Protein AF-A0AAT9V0Z0-F1 (afdb_monomer_lite)

Structure (mmCIF, N/CA/C/O backbone):
data_AF-A0AAT9V0Z0-F1
#
_entry.id   AF-A0AAT9V0Z0-F1
#
loop_
_atom_site.group_PDB
_atom_site.id
_atom_site.type_symbol
_atom_site.label_atom_id
_atom_site.label_alt_id
_atom_site.label_comp_id
_atom_site.label_asym_id
_atom_site.label_entity_id
_atom_site.label_seq_id
_atom_site.pdbx_PDB_ins_code
_atom_site.Cartn_x
_atom_site.Cartn_y
_atom_site.Cartn_z
_atom_site.occupancy
_atom_site.B_iso_or_equiv
_atom_site.auth_seq_id
_atom_site.auth_comp_id
_atom_site.auth_asym_id
_atom_site.auth_atom_id
_atom_site.pdbx_PDB_model_num
ATOM 1 N N . MET A 1 1 ? -5.059 -1.533 18.573 1.00 83.94 1 MET A N 1
ATOM 2 C CA . MET A 1 1 ? -6.301 -1.449 17.760 1.00 83.94 1 MET A CA 1
ATOM 3 C C . MET A 1 1 ? -6.109 -2.270 16.492 1.00 83.94 1 MET A C 1
ATOM 5 O O . MET A 1 1 ? -5.025 -2.190 15.924 1.00 83.94 1 MET A O 1
ATOM 9 N N . THR A 1 2 ? -7.104 -3.059 16.074 1.00 91.00 2 THR A N 1
ATOM 10 C CA . THR A 1 2 ? -7.013 -3.912 14.871 1.00 91.00 2 THR A CA 1
ATOM 11 C C . THR A 1 2 ? -7.540 -3.196 13.638 1.00 91.00 2 THR A C 1
ATOM 13 O O . THR A 1 2 ? -8.637 -2.63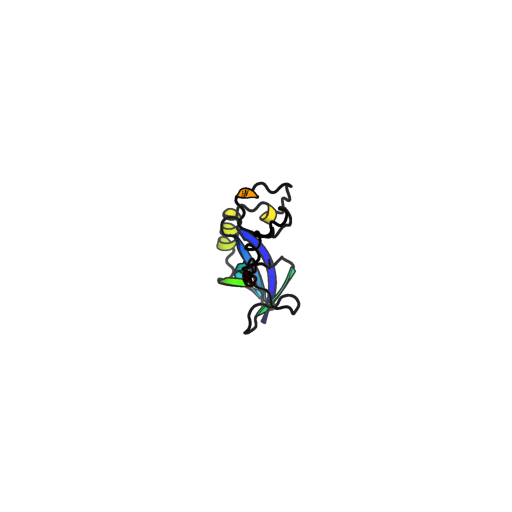1 13.662 1.00 91.00 2 THR A O 1
ATOM 16 N N . TRP A 1 3 ? -6.774 -3.274 12.556 1.00 94.75 3 TRP A N 1
ATOM 17 C CA . TRP A 1 3 ? -7.080 -2.673 11.267 1.00 94.75 3 TRP A CA 1
ATOM 18 C C . TRP A 1 3 ? -7.019 -3.729 10.172 1.00 94.75 3 TRP A C 1
ATOM 20 O O . TRP A 1 3 ? -6.088 -4.527 10.130 1.00 94.75 3 TRP A O 1
ATOM 30 N N . LYS A 1 4 ? -7.993 -3.718 9.267 1.00 95.94 4 LYS A N 1
ATOM 31 C CA . LYS A 1 4 ? -8.046 -4.570 8.082 1.00 95.94 4 LYS A CA 1
ATOM 32 C C . LYS A 1 4 ? -7.756 -3.738 6.840 1.00 95.94 4 LYS A C 1
ATOM 34 O O . LYS A 1 4 ? -8.322 -2.658 6.676 1.00 95.94 4 LYS A O 1
ATOM 39 N N . ILE A 1 5 ? -6.898 -4.240 5.965 1.00 96.06 5 ILE A N 1
ATOM 40 C CA . ILE A 1 5 ? -6.583 -3.593 4.695 1.00 96.06 5 ILE A CA 1
ATOM 41 C C . ILE A 1 5 ? -7.676 -3.912 3.685 1.00 96.06 5 ILE A C 1
ATOM 43 O O . ILE A 1 5 ? -7.931 -5.076 3.359 1.00 96.06 5 ILE A O 1
ATOM 47 N N . ILE A 1 6 ? -8.315 -2.858 3.193 1.00 95.62 6 ILE A N 1
ATOM 48 C CA . ILE A 1 6 ? -9.394 -2.933 2.212 1.00 95.62 6 ILE A CA 1
ATOM 49 C C . ILE A 1 6 ? -8.845 -2.842 0.798 1.00 95.62 6 ILE A C 1
ATOM 51 O O . ILE A 1 6 ? -9.325 -3.555 -0.072 1.00 95.62 6 ILE A O 1
ATOM 55 N N . ASP A 1 7 ? -7.846 -1.996 0.569 1.00 94.69 7 ASP A N 1
ATOM 56 C CA . ASP A 1 7 ? -7.238 -1.812 -0.745 1.00 94.69 7 ASP A CA 1
ATOM 57 C C . ASP A 1 7 ? -5.841 -1.202 -0.609 1.00 94.69 7 ASP A C 1
ATOM 59 O O . ASP A 1 7 ? -5.548 -0.580 0.418 1.00 94.69 7 ASP A O 1
ATOM 63 N N . SER A 1 8 ? -4.999 -1.363 -1.631 1.00 94.81 8 SER A N 1
ATOM 64 C CA . SER A 1 8 ? -3.630 -0.842 -1.635 1.00 94.81 8 SER A CA 1
ATOM 65 C C . SER A 1 8 ? -3.136 -0.462 -3.026 1.00 94.81 8 SER A C 1
ATOM 67 O O . SER A 1 8 ? -3.384 -1.169 -3.997 1.00 94.81 8 SER A O 1
ATOM 69 N N . LEU A 1 9 ? -2.355 0.616 -3.091 1.00 95.00 9 LEU A N 1
ATOM 70 C CA . LEU A 1 9 ? -1.769 1.173 -4.309 1.00 95.00 9 LEU A CA 1
ATOM 71 C C . LEU A 1 9 ? -0.267 1.357 -4.134 1.00 95.00 9 LEU A C 1
ATOM 73 O O . LEU A 1 9 ? 0.182 1.969 -3.167 1.00 95.00 9 LEU A O 1
ATOM 77 N N . ALA A 1 10 ? 0.528 0.885 -5.084 1.00 94.19 10 ALA A N 1
ATOM 78 C CA . ALA A 1 10 ? 1.953 1.173 -5.140 1.00 94.19 10 ALA A CA 1
ATOM 79 C C . ALA A 1 10 ? 2.218 2.444 -5.961 1.00 94.19 10 ALA A C 1
ATOM 81 O O . ALA A 1 10 ? 1.637 2.638 -7.028 1.00 94.19 10 ALA A O 1
ATOM 82 N N . SER A 1 11 ? 3.138 3.285 -5.490 1.00 93.88 11 SER A N 1
ATOM 83 C CA . SER A 1 11 ? 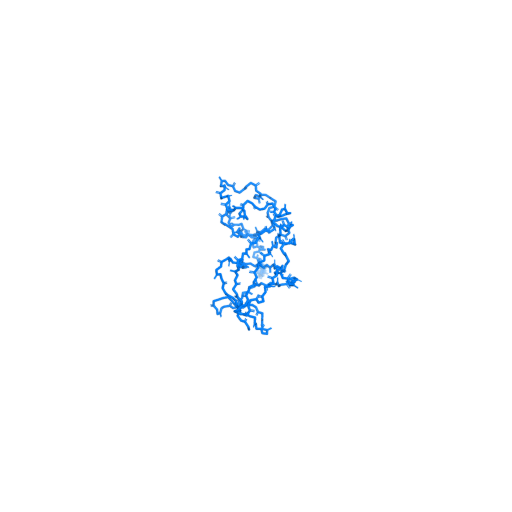3.647 4.457 -6.206 1.00 93.88 11 SER A CA 1
ATOM 84 C C . SER A 1 11 ? 5.110 4.214 -6.606 1.00 93.88 11 SER A C 1
ATOM 86 O O . SER A 1 11 ? 6.013 4.368 -5.773 1.00 93.88 11 SER A O 1
ATOM 88 N N . PRO A 1 12 ? 5.378 3.778 -7.851 1.00 91.00 12 PRO A N 1
ATOM 89 C CA . PRO A 1 12 ? 6.709 3.343 -8.272 1.00 91.00 12 PRO A CA 1
ATOM 90 C C . PRO A 1 12 ? 7.728 4.489 -8.279 1.00 91.00 12 PRO A C 1
ATOM 92 O O . PRO A 1 12 ? 8.891 4.253 -7.953 1.00 91.00 12 PRO A O 1
ATOM 95 N N . ASP A 1 13 ? 7.291 5.718 -8.568 1.00 90.19 13 ASP A N 1
ATOM 96 C CA . ASP A 1 13 ? 8.156 6.902 -8.698 1.00 90.19 13 ASP A CA 1
ATOM 97 C C . ASP A 1 13 ? 8.680 7.424 -7.352 1.00 90.19 13 ASP A C 1
ATOM 99 O O . ASP A 1 13 ? 9.730 8.067 -7.267 1.00 90.19 13 ASP A O 1
ATOM 103 N N . THR A 1 14 ? 7.969 7.132 -6.264 1.00 90.94 14 THR A N 1
ATOM 104 C CA . THR A 1 14 ? 8.360 7.522 -4.901 1.00 90.94 14 THR A CA 1
ATOM 105 C C . THR A 1 14 ? 8.897 6.345 -4.089 1.00 90.94 14 THR A C 1
ATOM 107 O O . THR A 1 14 ? 9.571 6.561 -3.081 1.00 90.94 14 THR A O 1
ATOM 110 N N . GLY A 1 15 ? 8.631 5.105 -4.518 1.00 91.50 15 GLY A N 1
ATOM 111 C CA . GLY A 1 15 ? 8.937 3.902 -3.738 1.00 91.50 15 GLY A CA 1
ATOM 112 C C . GLY A 1 15 ? 8.116 3.828 -2.449 1.00 91.50 15 GLY A C 1
ATOM 113 O O . GLY A 1 15 ? 8.585 3.316 -1.435 1.00 91.50 15 GLY A O 1
ATOM 114 N N . THR A 1 16 ? 6.917 4.411 -2.466 1.00 95.00 16 THR A N 1
ATOM 115 C CA . THR A 1 16 ? 5.963 4.401 -1.352 1.00 95.00 16 THR A CA 1
ATOM 116 C C . THR A 1 16 ? 4.681 3.723 -1.793 1.00 95.00 16 THR A C 1
ATOM 118 O O . THR A 1 16 ? 4.417 3.590 -2.987 1.00 95.00 16 THR A O 1
ATOM 121 N N . TYR A 1 17 ? 3.841 3.344 -0.847 1.00 95.75 17 TYR A N 1
ATOM 122 C CA . TYR A 1 17 ? 2.529 2.797 -1.148 1.00 95.75 17 TYR A CA 1
ATOM 123 C C . TYR A 1 17 ? 1.456 3.444 -0.288 1.00 95.75 17 TYR A C 1
ATOM 125 O O . TYR A 1 17 ? 1.737 4.027 0.760 1.00 95.75 17 TYR A O 1
ATOM 133 N N . PHE A 1 18 ? 0.225 3.348 -0.763 1.00 96.38 18 PHE A N 1
ATOM 134 C CA . PHE A 1 18 ? -0.956 3.787 -0.057 1.00 96.38 18 PHE A CA 1
ATOM 135 C C . PHE A 1 18 ? -1.819 2.583 0.280 1.00 96.38 18 PHE A C 1
ATOM 137 O O . PHE A 1 18 ? -1.928 1.664 -0.528 1.00 96.38 18 PHE A O 1
ATOM 144 N N . SER A 1 19 ? -2.455 2.596 1.445 1.00 96.38 19 SER A N 1
ATOM 145 C CA . SER A 1 19 ? -3.373 1.535 1.852 1.00 96.38 19 SER A CA 1
ATOM 146 C C . SER A 1 19 ? -4.606 2.115 2.521 1.00 96.38 19 SER A C 1
ATOM 148 O O . SER A 1 19 ? -4.501 3.009 3.359 1.00 96.38 19 SER A O 1
ATOM 150 N N . ILE A 1 20 ? -5.775 1.579 2.185 1.00 96.94 20 ILE A N 1
ATOM 151 C CA . ILE A 1 20 ? -7.004 1.835 2.927 1.00 96.94 20 ILE A CA 1
ATOM 152 C C . ILE A 1 20 ? -7.061 0.848 4.086 1.00 96.94 20 ILE A C 1
ATOM 154 O O . ILE A 1 20 ? -7.185 -0.358 3.874 1.00 96.94 20 ILE A O 1
ATOM 158 N N . ALA A 1 21 ? -7.018 1.363 5.308 1.00 96.38 21 ALA A N 1
ATOM 159 C CA . ALA A 1 21 ? -7.188 0.584 6.524 1.00 96.38 21 ALA A CA 1
ATOM 160 C C . ALA A 1 21 ? -8.565 0.860 7.135 1.00 96.38 21 ALA A C 1
ATOM 162 O O . ALA A 1 21 ? -8.988 2.013 7.223 1.00 96.38 21 ALA A O 1
ATOM 163 N N . GLN A 1 22 ? -9.263 -0.183 7.575 1.00 96.31 22 GLN A N 1
ATOM 164 C CA . GLN A 1 22 ? -10.576 -0.088 8.204 1.00 96.31 22 GLN A CA 1
ATOM 165 C C . GLN A 1 22 ? -10.607 -0.834 9.538 1.00 96.31 22 GLN A C 1
ATOM 167 O O . GLN A 1 22 ? -10.094 -1.943 9.659 1.00 96.31 22 GLN A O 1
ATOM 172 N N . THR A 1 23 ? -11.250 -0.244 10.538 1.00 94.19 23 THR A N 1
ATOM 173 C CA . THR A 1 23 ? -11.512 -0.895 11.833 1.00 94.19 23 THR A CA 1
ATOM 174 C C . THR A 1 23 ? -12.864 -1.606 11.834 1.00 94.19 23 THR A C 1
ATOM 176 O O . THR A 1 23 ? -13.738 -1.301 11.023 1.00 94.19 23 THR A O 1
ATOM 179 N N . SER A 1 24 ? -13.098 -2.485 12.810 1.00 88.31 24 SER A N 1
ATOM 180 C CA . SER A 1 24 ? -14.416 -3.108 13.022 1.00 88.31 24 SER A CA 1
ATOM 181 C C . SER A 1 24 ? -15.544 -2.096 13.273 1.00 88.31 24 SER A C 1
ATOM 183 O O . SER A 1 24 ? -16.701 -2.394 13.004 1.00 88.31 24 SER A O 1
ATOM 185 N N . LYS A 1 25 ? -15.216 -0.879 13.727 1.00 90.94 25 LYS A N 1
ATOM 186 C CA . LYS A 1 25 ? -16.165 0.225 13.954 1.00 90.94 25 LYS A CA 1
ATOM 187 C C . LYS A 1 25 ? -16.376 1.110 12.717 1.00 90.94 25 LYS A C 1
ATOM 189 O O . LYS A 1 25 ? -16.798 2.252 12.847 1.00 90.94 25 LYS A O 1
ATOM 194 N N . ASN A 1 26 ? -16.033 0.628 11.522 1.00 88.62 26 ASN A N 1
ATOM 195 C CA . ASN A 1 26 ? -16.151 1.348 10.248 1.00 88.62 26 ASN A CA 1
ATOM 196 C C . ASN A 1 26 ? -15.315 2.633 10.095 1.00 88.62 26 ASN A C 1
ATOM 198 O O . ASN A 1 26 ? -15.420 3.290 9.060 1.00 88.62 26 ASN A O 1
ATOM 202 N N . LEU A 1 27 ? -14.419 2.959 11.032 1.00 93.88 27 LEU A N 1
ATOM 203 C CA . LEU A 1 27 ? -13.420 4.009 10.815 1.00 93.88 27 LEU A CA 1
ATOM 204 C C . LEU A 1 27 ? -12.473 3.585 9.685 1.00 93.88 27 LEU A C 1
ATOM 206 O O . LEU A 1 27 ? -11.874 2.511 9.776 1.00 93.88 27 LEU A O 1
ATOM 210 N N . LYS A 1 28 ? -12.344 4.422 8.650 1.00 96.19 28 LYS A N 1
ATOM 211 C CA . LYS A 1 28 ? -11.476 4.196 7.488 1.00 96.19 28 LYS A CA 1
ATOM 212 C C . LYS A 1 28 ? -10.400 5.274 7.403 1.00 96.19 28 LYS A C 1
ATOM 214 O O . LYS A 1 28 ? -10.711 6.462 7.490 1.00 96.19 28 LYS A O 1
ATOM 219 N N . LEU A 1 29 ? -9.164 4.857 7.164 1.00 96.31 29 LEU A N 1
ATOM 220 C CA . LEU A 1 29 ? -8.015 5.732 6.953 1.00 96.31 29 LEU A CA 1
ATOM 221 C C . LEU A 1 29 ? -7.334 5.409 5.625 1.00 96.31 29 LEU A C 1
ATOM 223 O O . LEU A 1 29 ? -7.303 4.253 5.205 1.00 96.31 29 LEU A O 1
ATOM 227 N N . ILE A 1 30 ? -6.751 6.427 5.000 1.00 97.31 30 ILE A N 1
ATOM 228 C CA . ILE A 1 30 ? -5.761 6.280 3.933 1.00 97.31 30 ILE A CA 1
ATOM 229 C C . ILE A 1 30 ? -4.388 6.467 4.574 1.00 97.31 30 ILE A C 1
ATOM 231 O O . ILE A 1 30 ? -4.076 7.538 5.101 1.00 97.31 30 ILE A O 1
ATOM 235 N N . LEU A 1 31 ? -3.583 5.412 4.531 1.00 96.12 31 LEU A N 1
ATOM 236 C CA . LEU A 1 31 ? -2.211 5.394 5.018 1.00 96.12 31 LEU A CA 1
ATOM 237 C C . LEU A 1 31 ? -1.261 5.626 3.852 1.00 96.12 31 LEU A C 1
ATOM 239 O O . LEU A 1 31 ? -1.410 4.984 2.816 1.00 96.12 31 LEU A O 1
ATOM 243 N N . TRP A 1 32 ? -0.279 6.501 4.033 1.00 96.62 32 TRP A N 1
ATOM 244 C CA . TRP A 1 32 ? 0.868 6.646 3.147 1.00 96.62 32 TRP A CA 1
ATOM 245 C C . TRP A 1 32 ? 2.087 6.047 3.836 1.00 96.62 32 TRP A C 1
ATOM 247 O O . TRP A 1 32 ? 2.557 6.562 4.851 1.00 96.62 32 TRP A O 1
ATOM 257 N N . CYS A 1 33 ? 2.589 4.948 3.289 1.00 95.12 33 CYS A N 1
ATOM 258 C CA . CYS A 1 33 ? 3.598 4.119 3.922 1.00 95.12 33 CYS A CA 1
ATOM 259 C C . CYS A 1 33 ? 4.837 3.951 3.042 1.00 95.12 33 CYS A C 1
ATOM 261 O O . CYS A 1 33 ? 4.781 3.979 1.807 1.00 95.12 33 CYS A O 1
ATOM 263 N N . LYS A 1 34 ? 5.965 3.707 3.701 1.00 93.31 34 LYS A N 1
ATOM 264 C CA . LYS A 1 34 ? 7.221 3.291 3.082 1.00 93.31 34 LYS A CA 1
ATOM 265 C C . LYS A 1 34 ? 7.846 2.181 3.912 1.00 93.31 34 LYS A C 1
ATOM 267 O O . LYS A 1 34 ? 7.747 2.194 5.132 1.00 93.31 34 LYS A O 1
ATOM 272 N N . GLY A 1 35 ? 8.488 1.230 3.254 1.00 89.69 35 GLY A N 1
ATOM 273 C CA . GLY A 1 35 ? 9.172 0.130 3.920 1.00 89.69 35 GLY A CA 1
ATOM 274 C C . GLY A 1 35 ? 9.283 -1.081 3.012 1.00 89.69 35 GLY A C 1
ATOM 275 O O . GLY A 1 35 ? 8.893 -1.032 1.843 1.00 89.69 35 GLY A O 1
ATOM 276 N N . ASP A 1 36 ? 9.783 -2.167 3.584 1.00 85.06 36 ASP A N 1
ATOM 277 C CA . ASP A 1 36 ? 10.087 -3.399 2.849 1.00 85.06 36 ASP A CA 1
ATOM 278 C C . ASP A 1 36 ? 8.923 -4.399 2.884 1.00 85.06 36 ASP A C 1
ATOM 280 O O . ASP A 1 36 ? 8.951 -5.434 2.221 1.00 85.06 36 ASP A O 1
ATOM 284 N N . TYR A 1 37 ? 7.875 -4.085 3.650 1.00 89.50 37 TYR A N 1
ATOM 285 C CA . TYR A 1 37 ? 6.650 -4.868 3.719 1.00 89.50 37 TYR A CA 1
ATOM 286 C C . TYR A 1 37 ? 5.492 -4.099 3.084 1.00 89.50 37 TYR A C 1
ATOM 288 O O . TYR A 1 37 ? 5.189 -2.973 3.483 1.00 89.50 37 TYR A O 1
ATOM 296 N N . PHE A 1 38 ? 4.825 -4.723 2.113 1.00 91.44 38 PHE A N 1
ATOM 297 C CA . PHE A 1 38 ? 3.664 -4.162 1.429 1.00 91.44 38 PHE A CA 1
ATOM 298 C C . PHE A 1 38 ? 2.368 -4.712 2.031 1.00 91.44 38 PHE A C 1
ATOM 300 O O . PHE A 1 38 ? 2.114 -5.918 1.992 1.00 91.44 38 PHE A O 1
ATOM 307 N N . LEU A 1 39 ? 1.538 -3.824 2.578 1.00 92.25 39 LEU A N 1
ATOM 308 C CA . LEU A 1 39 ? 0.230 -4.173 3.130 1.00 92.25 39 LEU A CA 1
ATOM 309 C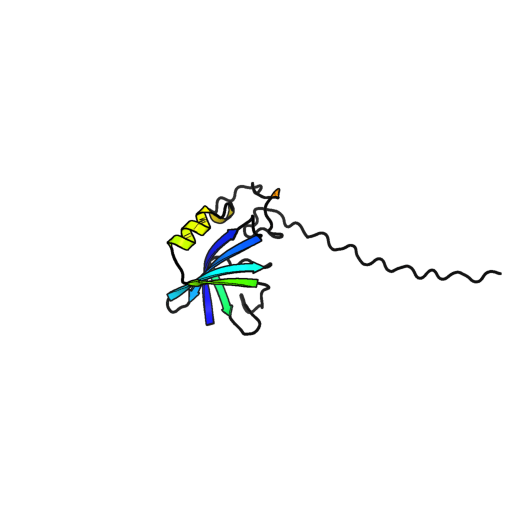 C . LEU A 1 39 ? -0.733 -4.493 1.983 1.00 92.25 39 LEU A C 1
ATOM 311 O O . LEU A 1 39 ? -1.125 -3.595 1.246 1.00 92.25 39 LEU A O 1
ATOM 315 N N . ARG A 1 40 ? -1.115 -5.761 1.805 1.00 90.25 40 ARG A N 1
ATOM 316 C CA . ARG A 1 40 ? -2.065 -6.173 0.757 1.00 90.25 40 ARG A CA 1
ATOM 317 C C . ARG A 1 40 ? -3.502 -6.162 1.259 1.00 90.25 40 ARG A C 1
ATOM 319 O O . ARG A 1 40 ? -3.748 -6.299 2.454 1.00 90.25 40 ARG A O 1
ATOM 326 N N . GLN A 1 41 ? -4.446 -6.058 0.324 1.00 91.69 41 GLN A N 1
ATOM 327 C CA . GLN A 1 41 ? -5.860 -6.318 0.588 1.00 91.69 41 GLN A CA 1
ATOM 328 C C . GLN A 1 41 ? -6.028 -7.667 1.301 1.00 91.69 41 GLN A C 1
ATOM 330 O O . GLN A 1 41 ? -5.443 -8.667 0.893 1.00 91.69 41 GLN A O 1
ATOM 335 N N . GLY A 1 42 ? -6.831 -7.677 2.364 1.00 90.69 42 GLY A N 1
ATOM 336 C CA . GLY A 1 42 ? -7.064 -8.860 3.193 1.00 90.69 42 GLY A CA 1
ATOM 337 C C . GLY A 1 42 ? -6.145 -8.963 4.410 1.00 90.69 42 GLY A C 1
ATOM 338 O O . GLY A 1 42 ? -6.556 -9.571 5.398 1.00 90.69 42 GLY A O 1
ATOM 339 N N . ASN A 1 43 ? -4.976 -8.313 4.403 1.00 92.38 43 ASN A N 1
ATOM 340 C CA . ASN A 1 43 ? -4.105 -8.281 5.576 1.00 92.38 43 ASN A CA 1
ATOM 341 C C . ASN A 1 43 ? -4.805 -7.590 6.753 1.00 92.38 43 ASN A C 1
ATOM 343 O O . ASN A 1 43 ? -5.588 -6.651 6.576 1.00 92.38 43 ASN A O 1
ATOM 347 N N . ALA A 1 44 ? -4.453 -8.007 7.965 1.00 93.56 44 ALA A N 1
ATOM 348 C CA . ALA A 1 44 ? -4.791 -7.297 9.185 1.00 93.56 44 ALA A CA 1
ATOM 349 C C . ALA A 1 44 ? -3.514 -6.893 9.918 1.00 93.56 44 ALA A C 1
ATOM 351 O O . ALA A 1 44 ? -2.522 -7.622 9.912 1.00 93.56 44 ALA A O 1
ATOM 352 N N . PHE A 1 45 ? -3.538 -5.726 10.547 1.00 93.62 45 PHE A N 1
ATOM 353 C CA . PHE A 1 45 ? -2.426 -5.256 11.352 1.00 93.62 45 PHE A CA 1
ATOM 354 C C . PHE A 1 45 ? -2.901 -4.676 12.679 1.00 93.62 45 PHE A C 1
ATOM 356 O O . PHE A 1 45 ? -4.035 -4.204 12.826 1.00 93.62 45 PHE A O 1
ATOM 363 N N . LEU A 1 46 ? -1.998 -4.706 13.649 1.00 92.56 46 LEU A N 1
ATOM 364 C CA . LEU A 1 46 ? -2.152 -4.078 14.949 1.00 92.56 46 LEU A CA 1
ATOM 365 C C . LEU A 1 46 ? -1.172 -2.914 15.044 1.00 92.56 46 LEU A C 1
ATOM 367 O O . LEU A 1 46 ? -0.009 -3.029 14.660 1.00 92.56 46 LEU A O 1
ATOM 371 N N . THR A 1 47 ? -1.648 -1.794 15.572 1.00 87.12 47 THR A N 1
AT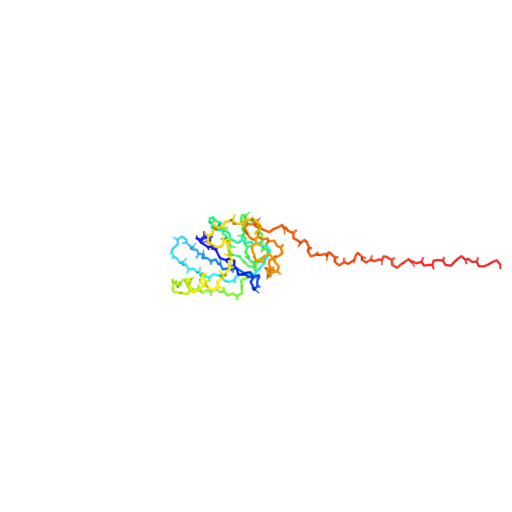OM 372 C CA . THR A 1 47 ? -0.785 -0.691 16.002 1.00 87.12 47 THR A CA 1
ATOM 373 C C . THR A 1 47 ? -0.402 -0.907 17.463 1.00 87.12 47 THR A C 1
ATOM 375 O O . THR A 1 47 ? -1.296 -1.083 18.300 1.00 87.12 47 THR A O 1
ATOM 378 N N . GLY A 1 48 ? 0.893 -0.880 17.763 1.00 81.62 48 GLY A N 1
ATOM 379 C CA . GLY A 1 48 ? 1.443 -0.876 19.119 1.00 81.62 48 GLY A CA 1
ATOM 380 C C . GLY A 1 48 ? 2.531 0.188 19.268 1.00 81.62 48 GLY A C 1
ATOM 381 O O . GLY A 1 48 ? 2.864 0.874 18.304 1.00 81.62 48 GLY A O 1
ATOM 382 N N . GLU A 1 49 ? 3.098 0.315 20.465 1.00 80.25 49 GLU A N 1
ATOM 383 C CA . GLU A 1 49 ? 4.116 1.334 20.780 1.00 80.25 49 GLU A CA 1
ATOM 384 C C . GLU A 1 49 ? 5.397 1.172 19.951 1.00 80.25 49 GLU A C 1
ATOM 386 O O . GLU A 1 49 ? 5.988 2.151 19.511 1.00 80.25 49 GLU A O 1
ATOM 391 N N . LEU A 1 50 ? 5.779 -0.076 19.667 1.00 80.44 50 LEU A N 1
ATOM 392 C CA . LEU A 1 50 ? 6.947 -0.410 18.844 1.00 80.44 50 LEU A CA 1
ATOM 393 C C . LEU A 1 50 ? 6.697 -0.244 17.335 1.00 80.44 50 LEU A C 1
ATOM 395 O O . LEU A 1 50 ? 7.631 -0.356 16.545 1.00 80.44 50 LEU A O 1
ATOM 399 N N . GLY A 1 51 ? 5.447 -0.009 16.920 1.00 85.00 51 GLY A N 1
ATOM 400 C CA . GLY A 1 51 ? 5.068 0.172 15.522 1.00 85.00 51 GLY A CA 1
ATOM 401 C C . GLY A 1 51 ? 3.960 -0.772 15.054 1.00 85.00 51 GLY A C 1
ATOM 402 O O . GLY A 1 51 ? 2.966 -1.008 15.744 1.00 85.00 51 GLY A O 1
ATOM 403 N N . LEU A 1 52 ? 4.103 -1.263 13.822 1.00 89.94 52 LEU A N 1
ATOM 404 C CA . LEU A 1 52 ? 3.078 -2.022 13.107 1.00 89.94 52 LEU A CA 1
ATOM 405 C C . LEU A 1 52 ? 3.362 -3.521 13.137 1.00 89.94 52 LEU A C 1
ATOM 407 O O . LEU A 1 52 ? 4.385 -3.988 12.635 1.00 89.94 52 LEU A O 1
ATOM 411 N N . PHE A 1 53 ? 2.408 -4.281 13.662 1.00 92.12 53 PHE A N 1
ATOM 412 C CA . PHE A 1 53 ? 2.468 -5.735 13.710 1.00 92.12 53 PHE A CA 1
ATOM 413 C C . PHE A 1 53 ? 1.530 -6.325 12.665 1.00 92.12 53 PHE A C 1
ATOM 415 O O . PHE A 1 53 ? 0.333 -6.046 12.679 1.00 92.12 53 PHE A O 1
ATOM 422 N N . VAL A 1 54 ? 2.063 -7.165 11.782 1.00 91.88 54 VAL A N 1
ATOM 423 C CA . VAL A 1 54 ? 1.290 -7.912 10.779 1.00 91.88 54 VAL A CA 1
ATOM 424 C C . VAL A 1 54 ? 1.528 -9.393 11.032 1.00 91.88 54 VAL A C 1
ATOM 426 O O . VAL A 1 54 ? 2.683 -9.831 11.049 1.00 91.88 54 VAL A O 1
ATOM 429 N N . ASP A 1 55 ? 0.451 -10.143 11.265 1.00 88.56 55 ASP A N 1
ATOM 430 C CA . ASP A 1 55 ? 0.486 -11.560 11.661 1.00 88.56 55 ASP A CA 1
ATOM 431 C C . ASP A 1 55 ? 1.366 -11.812 12.901 1.00 88.56 55 ASP A C 1
ATOM 433 O O . ASP A 1 55 ? 2.196 -12.719 12.935 1.00 88.56 55 ASP A O 1
ATOM 437 N N . GLY A 1 56 ? 1.259 -10.932 13.904 1.00 86.81 56 GLY A N 1
ATOM 438 C CA . GLY A 1 56 ? 2.029 -11.009 15.154 1.00 86.81 56 GLY A CA 1
ATOM 439 C C . GLY A 1 56 ? 3.512 -10.636 15.033 1.00 86.81 56 GLY A C 1
ATOM 440 O O . GLY A 1 56 ? 4.212 -10.598 16.040 1.00 86.81 56 GLY A O 1
ATOM 441 N N . LYS A 1 57 ? 4.005 -10.319 13.830 1.00 90.75 57 LYS A N 1
ATOM 442 C CA . LYS A 1 57 ? 5.402 -9.931 13.595 1.00 90.75 57 LYS A CA 1
ATOM 443 C C . LYS A 1 57 ? 5.512 -8.429 13.397 1.00 90.75 57 LYS A C 1
ATOM 445 O O . LYS A 1 57 ? 4.786 -7.865 12.576 1.00 90.75 57 LYS A O 1
ATOM 450 N N . LEU A 1 58 ? 6.451 -7.798 14.101 1.00 91.44 58 LEU A N 1
ATOM 451 C CA . LEU A 1 58 ? 6.809 -6.404 13.855 1.00 91.44 58 LEU A CA 1
ATOM 452 C C . LEU A 1 58 ? 7.323 -6.273 12.416 1.00 91.44 58 LEU A C 1
ATOM 454 O O . LEU A 1 58 ? 8.208 -7.023 11.993 1.00 91.44 58 LEU A O 1
ATOM 458 N N . ARG A 1 59 ? 6.736 -5.361 11.641 1.00 91.62 59 ARG A N 1
ATOM 459 C CA . ARG A 1 59 ? 7.122 -5.123 10.247 1.00 91.62 59 ARG A CA 1
ATOM 460 C C . ARG A 1 59 ? 7.809 -3.778 10.110 1.00 91.62 59 ARG A C 1
ATOM 462 O O . ARG A 1 59 ? 7.377 -2.791 10.695 1.00 91.62 59 ARG A O 1
ATOM 469 N N . ASN A 1 60 ? 8.839 -3.746 9.266 1.00 88.94 60 ASN A N 1
ATOM 470 C CA . ASN A 1 60 ? 9.505 -2.512 8.875 1.00 88.94 60 ASN A CA 1
ATOM 471 C C . ASN A 1 60 ? 8.598 -1.710 7.927 1.00 88.94 60 ASN A C 1
ATOM 473 O O . ASN A 1 60 ? 8.678 -1.836 6.701 1.00 88.94 60 ASN A O 1
ATOM 477 N N . ILE A 1 61 ? 7.670 -0.959 8.516 1.00 91.81 61 ILE A N 1
ATOM 478 C CA . ILE A 1 61 ? 6.731 -0.078 7.828 1.00 91.81 61 ILE A CA 1
ATOM 479 C C . ILE A 1 61 ? 6.740 1.259 8.556 1.00 91.81 61 ILE A C 1
ATOM 481 O O . ILE A 1 61 ? 6.339 1.353 9.714 1.00 91.81 61 ILE A O 1
ATOM 485 N N . SER A 1 62 ? 7.151 2.305 7.855 1.00 91.69 62 SER A N 1
ATOM 486 C CA . SER A 1 62 ? 7.064 3.683 8.319 1.00 91.69 62 SER A CA 1
ATOM 487 C C . SER A 1 62 ? 5.824 4.332 7.715 1.00 91.69 62 SER A C 1
ATOM 489 O O . SER A 1 62 ? 5.700 4.435 6.491 1.00 91.69 62 SER A O 1
ATOM 491 N N . VAL A 1 63 ? 4.902 4.776 8.568 1.00 92.69 63 VAL A N 1
ATOM 492 C CA . VAL A 1 63 ? 3.744 5.576 8.151 1.00 92.69 63 VAL A CA 1
ATOM 493 C C . VAL A 1 63 ? 4.203 7.025 8.030 1.00 92.69 63 VAL A C 1
ATOM 495 O O . VAL A 1 63 ? 4.484 7.673 9.030 1.00 92.69 63 VAL A O 1
ATOM 498 N N . ILE A 1 64 ? 4.302 7.521 6.799 1.00 94.69 64 ILE A N 1
ATOM 499 C CA . ILE A 1 64 ? 4.666 8.913 6.500 1.00 94.69 64 ILE A CA 1
ATOM 500 C C . ILE A 1 64 ? 3.504 9.835 6.872 1.00 94.69 64 ILE A C 1
ATOM 502 O O . ILE A 1 64 ? 3.701 10.905 7.441 1.00 94.69 64 ILE A O 1
ATOM 506 N N . HIS A 1 65 ? 2.283 9.420 6.534 1.00 94.88 65 HIS A N 1
ATOM 507 C CA . HIS A 1 65 ? 1.076 10.180 6.817 1.00 94.88 65 HIS A CA 1
ATOM 508 C C . HIS A 1 65 ? -0.139 9.255 6.931 1.00 94.88 65 HIS A C 1
ATOM 510 O O . HIS A 1 65 ? -0.212 8.224 6.260 1.00 94.88 65 HIS A O 1
ATOM 516 N N . ALA A 1 66 ? -1.114 9.649 7.745 1.00 94.19 66 ALA A N 1
ATOM 517 C CA . ALA A 1 66 ? -2.405 8.987 7.857 1.00 94.19 66 ALA A CA 1
ATOM 518 C C . ALA A 1 66 ? -3.510 10.043 7.804 1.00 94.19 66 ALA A C 1
ATOM 520 O O . ALA A 1 66 ? -3.452 11.044 8.514 1.00 94.19 66 ALA A O 1
ATOM 521 N N . SER A 1 67 ? -4.518 9.806 6.970 1.00 95.38 67 SER A N 1
ATOM 522 C CA . SER A 1 67 ? -5.649 10.721 6.792 1.00 95.38 67 SER A CA 1
ATOM 523 C C . SER A 1 67 ? -6.977 9.967 6.848 1.00 95.38 67 SER A C 1
ATOM 525 O O . SER A 1 67 ? -7.012 8.779 6.510 1.00 95.38 67 SER A O 1
ATOM 527 N N . PRO A 1 68 ? -8.083 10.615 7.252 1.00 96.50 68 PRO A N 1
ATOM 528 C CA . PRO A 1 68 ? -9.419 10.050 7.096 1.00 96.50 68 PRO A CA 1
ATOM 529 C C . PRO A 1 68 ? -9.687 9.644 5.646 1.00 96.50 68 PRO A C 1
ATOM 531 O O . PRO A 1 68 ? -9.260 10.321 4.709 1.00 96.50 68 PRO A O 1
ATOM 534 N N . TYR A 1 69 ? -10.414 8.546 5.448 1.00 96.94 69 TYR A N 1
ATOM 535 C CA . TYR A 1 69 ? -10.757 8.110 4.100 1.00 96.94 69 TYR A CA 1
ATOM 536 C C . TYR A 1 69 ? -11.571 9.170 3.356 1.00 96.94 69 TYR A C 1
ATOM 538 O O . TYR A 1 69 ? -12.636 9.598 3.799 1.00 96.94 69 TYR A O 1
ATOM 546 N N . ASN A 1 70 ? -11.084 9.532 2.173 1.00 96.38 70 ASN A N 1
ATOM 547 C CA . ASN A 1 70 ? -11.766 10.405 1.237 1.00 96.38 70 ASN A CA 1
ATOM 548 C C . ASN A 1 70 ? -11.734 9.755 -0.150 1.00 96.38 70 ASN A C 1
ATOM 550 O O . ASN A 1 70 ? -10.664 9.517 -0.714 1.00 96.38 70 ASN A O 1
ATOM 554 N N . ALA A 1 71 ? -12.913 9.480 -0.710 1.00 96.06 71 ALA A N 1
ATOM 555 C CA . ALA A 1 71 ? -13.031 8.801 -1.997 1.00 96.06 71 ALA A CA 1
ATOM 556 C C . ALA A 1 71 ? -12.385 9.595 -3.145 1.00 96.06 71 ALA A C 1
ATOM 558 O O . ALA A 1 71 ? -11.705 9.007 -3.982 1.00 96.06 71 ALA A O 1
ATOM 559 N N . LYS A 1 72 ? -12.528 10.930 -3.166 1.00 96.75 72 LYS A N 1
ATOM 560 C CA . LYS A 1 72 ? -11.902 11.786 -4.189 1.00 96.75 72 LYS A CA 1
ATOM 561 C C . LYS A 1 72 ? -10.377 11.737 -4.086 1.00 96.75 72 LYS A C 1
ATOM 563 O O . LYS A 1 72 ? -9.705 11.628 -5.108 1.00 96.75 72 LYS A O 1
ATOM 568 N N . LEU A 1 73 ? -9.834 11.767 -2.865 1.00 95.75 73 LEU A N 1
ATOM 569 C CA . LEU A 1 73 ? -8.394 11.617 -2.635 1.00 95.75 73 LEU A CA 1
ATOM 570 C C . LEU A 1 73 ? -7.894 10.257 -3.134 1.00 95.75 73 LEU A C 1
ATOM 572 O O . LEU A 1 73 ? -6.920 10.217 -3.878 1.00 95.75 73 LEU A O 1
ATOM 576 N N . TRP A 1 74 ? -8.581 9.165 -2.788 1.00 95.88 74 TRP A N 1
ATOM 577 C CA . TRP A 1 74 ? -8.201 7.822 -3.236 1.00 95.88 74 TRP A CA 1
ATOM 578 C C . TRP A 1 74 ? -8.214 7.686 -4.762 1.00 95.88 74 TRP A C 1
ATOM 580 O O . TRP A 1 74 ? -7.251 7.201 -5.346 1.00 95.88 74 TRP A O 1
ATOM 590 N N . GLN A 1 75 ? -9.260 8.188 -5.422 1.00 95.12 75 GLN A N 1
ATOM 591 C CA . GLN A 1 75 ? -9.348 8.188 -6.885 1.00 95.12 75 GLN A CA 1
ATOM 592 C C . GLN A 1 75 ? -8.234 9.019 -7.534 1.00 95.12 75 GLN A C 1
ATOM 594 O O . GLN A 1 75 ? -7.678 8.628 -8.558 1.00 95.12 75 GLN A O 1
ATOM 599 N N . ASN A 1 76 ? -7.864 10.149 -6.927 1.00 95.25 76 ASN A N 1
ATOM 600 C CA . ASN A 1 76 ? -6.731 10.943 -7.394 1.00 95.25 76 ASN A CA 1
ATOM 601 C C . ASN A 1 76 ? -5.396 10.209 -7.219 1.00 95.25 76 ASN A C 1
ATOM 603 O O . ASN A 1 76 ? -4.554 10.287 -8.109 1.00 95.25 76 ASN A O 1
ATOM 607 N N . LEU A 1 77 ? -5.200 9.493 -6.108 1.00 94.44 77 LEU A N 1
ATOM 608 C CA . LEU A 1 77 ? -4.019 8.651 -5.902 1.00 94.44 77 LEU A CA 1
ATOM 609 C C . LEU A 1 77 ? -3.959 7.535 -6.947 1.00 94.44 77 LEU A C 1
ATOM 611 O O . LEU A 1 77 ? -2.919 7.363 -7.573 1.00 94.44 77 LEU A O 1
ATOM 615 N N . LEU A 1 78 ? -5.069 6.842 -7.205 1.00 92.12 78 LEU A N 1
ATOM 616 C CA . LEU A 1 78 ? -5.150 5.804 -8.235 1.00 92.12 78 LEU A CA 1
ATOM 617 C C . LEU A 1 78 ? -4.750 6.344 -9.616 1.00 92.12 78 LEU A C 1
ATOM 619 O O . LEU A 1 78 ? -3.897 5.764 -10.273 1.00 92.12 78 LEU A O 1
ATOM 623 N N . LYS A 1 79 ? -5.284 7.503 -10.022 1.00 91.69 79 LYS A N 1
ATOM 624 C CA . LYS A 1 79 ? -4.951 8.130 -11.315 1.00 91.69 79 LYS A CA 1
ATOM 625 C C . LYS A 1 79 ? -3.501 8.606 -11.416 1.00 91.69 79 LYS A C 1
ATOM 627 O O . LYS A 1 79 ? -2.943 8.633 -12.505 1.00 91.69 79 LYS A O 1
ATOM 632 N N . LYS A 1 80 ? -2.911 9.039 -10.299 1.00 91.25 80 LYS A N 1
ATOM 633 C CA . LYS A 1 80 ? -1.531 9.547 -10.252 1.00 91.25 80 LYS A CA 1
ATOM 634 C C . LYS A 1 80 ? -0.492 8.443 -10.076 1.00 91.25 80 LYS A C 1
ATOM 636 O O . LYS A 1 80 ? 0.683 8.682 -10.327 1.00 91.25 80 LYS A O 1
ATOM 641 N N . THR A 1 81 ? -0.901 7.264 -9.617 1.00 89.81 81 THR A N 1
ATOM 642 C CA . THR A 1 81 ? -0.005 6.127 -9.408 1.00 89.81 81 THR A CA 1
ATOM 643 C C . THR A 1 81 ? -0.029 5.218 -10.627 1.00 89.81 81 THR A C 1
ATOM 645 O O . THR A 1 81 ? -0.866 4.335 -10.761 1.00 89.81 81 THR A O 1
ATOM 648 N N . ASP A 1 82 ? 0.939 5.416 -11.516 1.00 86.25 82 ASP A N 1
ATOM 649 C CA . ASP A 1 82 ? 1.062 4.686 -12.784 1.00 86.25 82 ASP A CA 1
ATOM 650 C C . ASP A 1 82 ? 1.756 3.316 -12.603 1.00 86.25 82 ASP A C 1
ATOM 652 O O . ASP A 1 82 ? 2.709 2.955 -13.302 1.00 86.25 82 ASP A O 1
ATOM 656 N N . CYS A 1 83 ? 1.348 2.567 -11.571 1.00 89.56 83 CYS A N 1
ATOM 657 C CA . CYS A 1 83 ? 1.815 1.200 -11.366 1.00 89.56 83 CYS A CA 1
ATOM 658 C C . CYS A 1 83 ? 0.879 0.225 -12.090 1.00 89.56 83 CYS A C 1
ATOM 660 O O . CYS A 1 83 ? -0.292 0.157 -11.717 1.00 89.56 83 CYS A O 1
ATOM 662 N N . PRO A 1 84 ? 1.376 -0.614 -13.016 1.00 87.50 84 PRO A N 1
ATOM 663 C CA . PRO A 1 84 ? 0.542 -1.615 -13.695 1.00 87.50 84 PRO A CA 1
ATOM 664 C C . PRO A 1 84 ? -0.067 -2.636 -12.718 1.00 87.50 84 PRO A C 1
ATOM 666 O O . PRO A 1 84 ? -1.157 -3.151 -12.926 1.00 87.50 84 PRO A O 1
ATOM 669 N N . GLY A 1 85 ? 0.594 -2.885 -11.583 1.00 87.38 85 GLY A N 1
ATOM 670 C CA . GLY A 1 85 ? 0.051 -3.767 -10.551 1.00 87.38 85 GLY A CA 1
ATOM 671 C C . GLY A 1 85 ? -1.173 -3.205 -9.814 1.00 87.38 85 GLY A C 1
ATOM 672 O O . GLY A 1 85 ? -1.935 -3.986 -9.250 1.00 87.38 85 GLY A O 1
ATOM 673 N N . ASN A 1 86 ? -1.406 -1.885 -9.845 1.00 90.19 86 ASN A N 1
ATOM 674 C CA . ASN A 1 86 ? -2.575 -1.273 -9.197 1.00 90.19 86 ASN A CA 1
ATOM 675 C C . ASN A 1 86 ? -3.873 -1.604 -9.939 1.00 90.19 86 ASN A C 1
ATOM 677 O O . ASN A 1 86 ? -4.906 -1.792 -9.300 1.00 90.19 86 ASN A O 1
ATOM 681 N N . THR A 1 87 ? -3.824 -1.709 -11.269 1.00 82.94 87 THR A N 1
ATOM 682 C CA . THR A 1 87 ? -4.980 -2.107 -12.086 1.00 82.94 87 THR A CA 1
ATOM 683 C C . THR A 1 87 ? -5.155 -3.623 -12.152 1.00 82.94 87 THR A C 1
ATOM 685 O O . THR A 1 87 ? -6.131 -4.099 -12.718 1.00 82.94 87 THR A O 1
ATOM 688 N N . ARG A 1 88 ? -4.255 -4.390 -11.510 1.00 75.56 88 ARG A N 1
ATOM 689 C CA . ARG A 1 88 ? -4.175 -5.862 -11.588 1.00 75.56 88 ARG A CA 1
ATOM 690 C C . ARG A 1 88 ? -3.953 -6.371 -13.016 1.00 75.56 88 ARG A C 1
ATOM 692 O O . ARG A 1 88 ? -4.147 -7.554 -13.284 1.00 75.56 88 ARG A O 1
ATOM 699 N N . ASP A 1 89 ? -3.472 -5.498 -13.897 1.00 72.12 89 ASP A N 1
ATOM 700 C CA . ASP A 1 89 ? -3.032 -5.859 -15.236 1.00 72.12 89 ASP A CA 1
ATOM 701 C C . ASP A 1 89 ? -1.589 -6.344 -15.139 1.00 72.12 89 ASP A C 1
ATOM 703 O O . ASP A 1 89 ? -0.614 -5.595 -15.255 1.00 72.12 89 ASP A O 1
ATOM 707 N N . PHE A 1 90 ? -1.453 -7.633 -14.840 1.00 72.50 90 PHE A N 1
ATOM 708 C CA . PHE A 1 90 ? -0.168 -8.280 -14.617 1.00 72.50 90 PHE A CA 1
ATOM 709 C C . PHE A 1 90 ? 0.545 -8.590 -15.941 1.00 72.50 90 PHE A C 1
ATOM 711 O O . PHE A 1 90 ? 0.785 -9.746 -16.280 1.00 72.50 90 PHE A O 1
ATOM 718 N N . VAL A 1 91 ? 0.892 -7.546 -16.699 1.00 69.81 91 VAL A N 1
ATOM 719 C CA . VAL A 1 91 ? 1.730 -7.671 -17.897 1.00 69.81 91 VAL A CA 1
ATOM 720 C C . VAL A 1 91 ? 3.178 -7.911 -17.469 1.00 69.81 91 VAL A C 1
ATOM 722 O O . VAL A 1 91 ? 3.770 -7.108 -16.741 1.00 69.81 91 VAL A O 1
ATOM 725 N N . THR A 1 92 ? 3.750 -9.023 -17.924 1.00 70.56 92 THR A N 1
ATOM 726 C CA . THR A 1 92 ? 5.152 -9.387 -17.708 1.00 70.56 92 THR A CA 1
ATOM 727 C C . THR A 1 92 ? 5.935 -9.276 -19.024 1.00 70.56 92 THR A C 1
ATOM 729 O O . THR A 1 92 ? 5.463 -9.762 -20.051 1.00 70.56 92 THR A O 1
ATOM 732 N N . PRO A 1 93 ? 7.133 -8.654 -19.033 1.00 73.38 93 PRO A N 1
ATOM 733 C CA . PRO A 1 93 ? 7.831 -8.005 -17.915 1.00 73.38 93 PRO A CA 1
ATOM 734 C C . PRO A 1 93 ? 7.247 -6.625 -17.550 1.00 73.38 93 PRO A C 1
ATOM 736 O O . PRO A 1 93 ? 6.625 -5.964 -18.377 1.00 73.38 93 PRO A O 1
ATOM 739 N N . CYS A 1 94 ? 7.474 -6.166 -16.310 1.00 83.81 94 CYS A N 1
ATOM 740 C CA . CYS A 1 94 ? 6.951 -4.880 -15.836 1.00 83.81 94 CYS A CA 1
ATOM 741 C C . CYS A 1 94 ? 7.410 -3.702 -16.728 1.00 83.81 94 CYS A C 1
ATOM 743 O O . CYS A 1 94 ? 8.609 -3.408 -16.774 1.00 83.81 94 CYS A O 1
ATOM 745 N N . PRO A 1 95 ? 6.492 -2.931 -17.347 1.00 80.50 95 PRO A N 1
ATOM 746 C CA . PRO A 1 95 ? 6.855 -1.811 -18.224 1.00 80.50 95 PRO A CA 1
ATOM 747 C C . PRO A 1 95 ? 7.573 -0.666 -17.491 1.00 80.50 95 PRO A C 1
ATOM 749 O O . PRO A 1 95 ? 8.253 0.154 -18.106 1.00 80.50 95 PRO A O 1
ATOM 752 N N . LYS A 1 96 ? 7.450 -0.599 -16.159 1.00 78.62 96 LYS A N 1
ATOM 753 C CA . LYS A 1 96 ? 8.070 0.430 -15.310 1.00 78.62 96 LYS A CA 1
ATOM 754 C C . LYS A 1 96 ? 9.361 -0.038 -14.631 1.00 78.62 96 LYS A C 1
ATOM 756 O O . LYS A 1 96 ? 9.865 0.676 -13.767 1.00 78.62 96 LYS A O 1
ATOM 761 N N . ASP A 1 97 ? 9.911 -1.198 -14.999 1.00 75.12 97 ASP A N 1
ATOM 762 C CA . ASP A 1 97 ? 11.032 -1.841 -14.295 1.00 75.12 97 ASP A CA 1
ATOM 763 C C . ASP A 1 97 ? 12.205 -0.893 -13.982 1.00 75.12 97 ASP A C 1
ATOM 765 O O . ASP A 1 97 ? 12.612 -0.778 -12.822 1.00 75.12 97 ASP A O 1
ATOM 769 N N . LYS A 1 98 ? 12.685 -0.155 -14.992 1.00 75.25 98 LYS A N 1
ATOM 770 C CA . LYS A 1 98 ? 13.856 0.734 -14.882 1.00 75.25 98 LYS A CA 1
ATOM 771 C C . LYS A 1 98 ? 13.617 1.985 -14.029 1.00 75.25 98 LYS A C 1
ATOM 773 O O . LYS A 1 98 ? 14.572 2.563 -13.526 1.00 75.25 98 LYS A O 1
ATOM 778 N N . LYS A 1 99 ? 12.361 2.425 -13.886 1.00 84.31 99 LYS A N 1
ATOM 779 C CA . LYS A 1 99 ? 11.985 3.641 -13.132 1.00 84.31 99 LYS A CA 1
ATOM 780 C C . LYS A 1 99 ? 11.413 3.329 -11.748 1.00 84.31 99 LYS A C 1
ATOM 782 O O . LYS A 1 99 ? 11.303 4.216 -10.909 1.00 84.31 99 LYS A O 1
ATOM 787 N N . CYS A 1 100 ? 11.051 2.072 -11.501 1.00 88.69 100 CYS A N 1
ATOM 788 C CA . CYS A 1 100 ? 10.450 1.641 -10.251 1.00 88.69 100 CYS A CA 1
ATOM 789 C C . CYS A 1 100 ? 11.474 1.665 -9.110 1.00 88.69 100 CYS A C 1
ATOM 791 O O . CYS A 1 100 ? 12.480 0.955 -9.148 1.00 88.69 100 CYS A O 1
ATOM 793 N N . ARG A 1 101 ? 11.184 2.444 -8.063 1.00 90.06 101 ARG A N 1
ATOM 794 C CA . ARG A 1 101 ? 12.053 2.592 -6.882 1.00 90.06 101 ARG A CA 1
ATOM 795 C C . ARG A 1 101 ? 11.849 1.515 -5.818 1.00 90.06 101 ARG A C 1
ATOM 797 O O .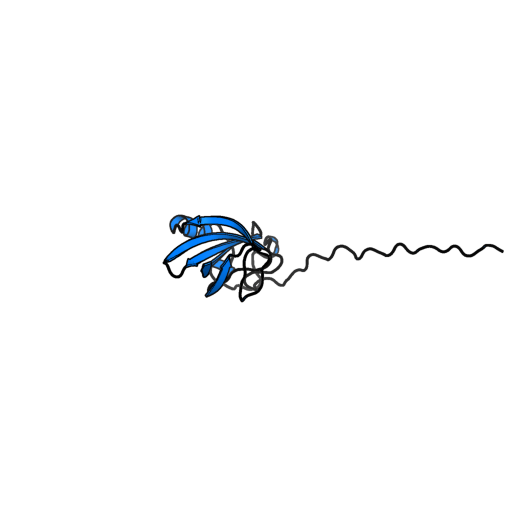 ARG A 1 101 ? 12.530 1.537 -4.795 1.00 90.06 101 ARG A O 1
ATOM 804 N N . PHE A 1 102 ? 10.922 0.584 -6.032 1.00 88.31 102 PHE A N 1
ATOM 805 C CA . PHE A 1 102 ? 10.774 -0.576 -5.160 1.00 88.31 102 PHE A CA 1
ATOM 806 C C . PHE A 1 102 ? 11.909 -1.573 -5.409 1.00 88.31 102 PHE A C 1
ATOM 808 O O . PHE A 1 102 ? 12.093 -2.033 -6.535 1.00 88.31 102 PHE A O 1
ATOM 815 N N . ALA A 1 103 ? 12.636 -1.938 -4.350 1.00 84.12 103 ALA A N 1
ATOM 816 C CA . ALA A 1 103 ? 13.655 -2.990 -4.412 1.00 84.12 103 ALA A CA 1
ATOM 817 C C . ALA A 1 103 ? 13.023 -4.372 -4.658 1.00 84.12 103 ALA A C 1
ATOM 819 O O . ALA A 1 103 ? 13.503 -5.152 -5.479 1.00 84.12 103 ALA A O 1
ATOM 820 N N . LEU A 1 104 ? 11.903 -4.642 -3.978 1.00 86.25 104 LEU A N 1
ATOM 821 C CA . LEU A 1 104 ? 11.061 -5.813 -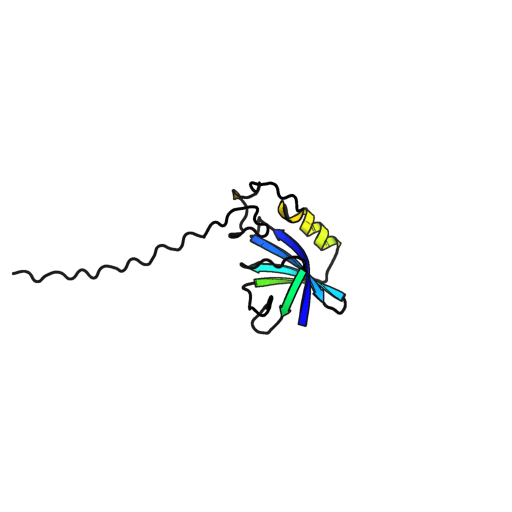4.189 1.00 86.25 104 LEU A CA 1
ATOM 822 C C . LEU A 1 104 ? 9.707 -5.366 -4.740 1.00 86.25 104 LEU A C 1
ATOM 824 O O . LEU A 1 104 ? 9.027 -4.546 -4.123 1.00 86.25 104 LEU A O 1
ATOM 828 N N . CYS A 1 105 ? 9.310 -5.904 -5.895 1.00 88.00 105 CYS A N 1
ATOM 829 C CA . CYS A 1 105 ? 8.040 -5.545 -6.514 1.00 88.00 105 CYS A CA 1
ATOM 830 C C . CYS A 1 105 ? 6.861 -5.974 -5.625 1.00 88.00 105 CYS A C 1
ATOM 832 O O . CYS A 1 105 ? 6.683 -7.177 -5.408 1.00 88.00 105 CYS A O 1
ATOM 834 N N . PRO A 1 106 ? 5.982 -5.043 -5.207 1.00 87.19 106 PRO A N 1
ATOM 835 C CA . PRO A 1 106 ? 4.778 -5.386 -4.465 1.00 87.19 106 PRO A CA 1
ATOM 836 C C . PRO A 1 106 ? 3.849 -6.339 -5.202 1.00 87.19 106 PRO A C 1
ATOM 838 O O . PRO A 1 106 ? 3.000 -6.934 -4.572 1.00 87.19 106 PRO A O 1
ATOM 841 N N . PHE A 1 107 ? 3.962 -6.513 -6.514 1.00 87.50 107 PHE A N 1
ATOM 842 C CA . PHE A 1 107 ? 3.067 -7.373 -7.296 1.00 87.50 107 PHE A CA 1
ATOM 843 C C . PHE A 1 107 ? 3.793 -8.533 -7.982 1.00 87.50 107 PHE A C 1
ATOM 845 O O . PHE A 1 107 ? 3.184 -9.248 -8.763 1.00 87.50 107 PHE A O 1
ATOM 852 N N . GLY A 1 108 ? 5.089 -8.723 -7.714 1.00 83.88 108 GLY A N 1
ATOM 853 C CA . GLY A 1 108 ? 5.877 -9.791 -8.339 1.00 83.88 108 GLY A CA 1
ATOM 854 C C . GLY A 1 108 ? 6.160 -9.602 -9.837 1.00 83.88 108 GLY A C 1
ATOM 855 O O . GLY A 1 108 ? 6.717 -10.495 -10.458 1.00 83.88 108 GLY A O 1
ATOM 856 N N . LEU A 1 109 ? 5.834 -8.444 -10.424 1.00 82.94 109 LEU A N 1
ATOM 857 C CA . LEU A 1 109 ? 6.034 -8.159 -11.856 1.00 82.94 109 LEU A CA 1
ATOM 858 C C . LEU A 1 109 ? 7.490 -7.866 -12.247 1.00 82.94 109 LEU A C 1
ATOM 860 O O . LEU A 1 109 ? 7.817 -7.799 -13.432 1.00 82.94 109 LEU A O 1
ATOM 864 N N . LYS A 1 110 ? 8.352 -7.642 -11.254 1.00 78.19 110 LYS A N 1
ATOM 865 C CA . LYS A 1 110 ? 9.783 -7.390 -11.420 1.00 78.19 110 LYS A CA 1
ATOM 866 C C . LYS A 1 110 ? 10.569 -8.342 -10.511 1.00 78.19 110 LYS A C 1
ATOM 868 O O . LYS A 1 110 ? 10.197 -8.457 -9.336 1.00 78.19 110 LYS A O 1
ATOM 873 N N . PRO A 1 111 ? 11.644 -8.984 -11.012 1.00 71.19 111 PRO A N 1
ATOM 874 C CA . PRO A 1 111 ? 12.529 -9.790 -10.180 1.00 71.19 111 PRO A CA 1
ATOM 875 C C . PRO A 1 111 ? 13.188 -8.922 -9.105 1.00 71.19 111 PRO A C 1
ATOM 877 O O . PRO A 1 111 ? 13.533 -7.764 -9.349 1.00 71.19 111 PRO A O 1
ATOM 880 N N . TYR A 1 112 ? 13.361 -9.483 -7.908 1.00 70.62 112 TYR A N 1
ATOM 881 C CA . TYR A 1 112 ? 14.085 -8.814 -6.831 1.00 70.62 112 TYR A CA 1
ATOM 882 C C . TYR A 1 112 ? 15.499 -8.471 -7.298 1.00 70.62 112 TYR A C 1
ATOM 884 O O . TYR A 1 112 ? 16.244 -9.344 -7.739 1.00 70.62 112 TYR A O 1
ATOM 892 N N . GLN A 1 113 ? 15.853 -7.195 -7.204 1.00 63.59 113 GLN A N 1
ATOM 893 C CA . GLN A 1 113 ? 17.218 -6.739 -7.409 1.00 63.59 113 GLN A CA 1
ATOM 894 C C . GLN A 1 113 ? 17.769 -6.423 -6.018 1.00 63.59 113 GLN A C 1
ATOM 896 O O . GLN A 1 113 ? 17.389 -5.390 -5.451 1.00 63.59 113 GLN A O 1
ATOM 901 N N . PRO A 1 114 ? 18.596 -7.302 -5.420 1.00 59.69 114 PRO A N 1
ATOM 902 C CA . PRO A 1 114 ? 19.279 -6.947 -4.190 1.00 59.69 114 PRO A CA 1
ATOM 903 C C . PRO A 1 114 ? 20.071 -5.671 -4.459 1.00 59.69 114 PRO A C 1
ATOM 905 O O . PRO A 1 114 ? 20.773 -5.564 -5.465 1.00 59.69 114 PRO A O 1
ATOM 908 N N . LYS A 1 115 ? 19.953 -4.683 -3.567 1.00 56.34 115 LYS A N 1
ATOM 909 C CA . LYS A 1 115 ? 20.967 -3.629 -3.522 1.00 56.34 115 LYS A CA 1
ATOM 910 C C . LYS A 1 115 ? 22.269 -4.378 -3.295 1.00 56.34 115 LYS A C 1
ATOM 912 O O . LYS A 1 115 ? 22.353 -5.061 -2.278 1.00 56.34 115 LYS A O 1
ATOM 917 N N . SER A 1 116 ? 23.189 -4.334 -4.264 1.00 49.72 116 SER A N 1
ATOM 918 C CA . SER A 1 116 ? 24.523 -4.910 -4.106 1.00 49.72 116 SER A CA 1
ATOM 919 C C . SER A 1 116 ? 24.986 -4.528 -2.715 1.00 49.72 116 SER A C 1
ATOM 921 O O . SER A 1 116 ? 25.073 -3.339 -2.405 1.00 49.72 116 SER A O 1
ATOM 923 N N . SER A 1 117 ? 25.150 -5.535 -1.865 1.00 47.19 117 SER A N 1
ATOM 924 C CA . SER A 1 117 ? 25.792 -5.385 -0.576 1.00 47.19 117 SER A CA 1
ATOM 925 C C . SER A 1 117 ? 27.034 -4.533 -0.798 1.00 47.19 117 SER A C 1
ATOM 927 O O . SER A 1 117 ? 27.799 -4.780 -1.735 1.00 47.19 117 SER A O 1
ATOM 929 N N . GLU A 1 118 ? 27.169 -3.495 0.022 1.00 47.44 118 GLU A N 1
ATOM 930 C CA . GLU A 1 118 ? 28.428 -2.795 0.245 1.00 47.44 118 GLU A CA 1
ATOM 931 C C . GLU A 1 118 ? 29.555 -3.843 0.257 1.00 47.44 118 GLU A C 1
ATOM 933 O O . GLU A 1 118 ? 29.335 -4.935 0.806 1.00 47.44 118 GLU A O 1
ATOM 938 N N . PRO A 1 119 ? 30.690 -3.608 -0.429 1.00 46.31 119 PRO A N 1
ATOM 939 C CA . PRO A 1 119 ? 31.726 -4.625 -0.528 1.00 46.31 119 PRO A CA 1
ATOM 940 C C . PRO A 1 119 ? 32.067 -5.106 0.887 1.00 46.31 119 PRO A C 1
ATOM 942 O O . PRO A 1 119 ? 32.137 -4.274 1.797 1.00 46.31 119 PRO A O 1
ATOM 945 N N . PRO A 1 120 ? 32.235 -6.423 1.108 1.00 48.53 120 PRO A N 1
ATOM 946 C CA . PRO A 1 120 ? 32.669 -6.911 2.406 1.00 48.53 120 PRO A CA 1
ATOM 947 C C . PRO A 1 120 ? 33.914 -6.120 2.794 1.00 48.53 120 PRO A C 1
ATOM 949 O O . PRO A 1 120 ? 34.821 -6.000 1.969 1.00 48.53 120 PRO A O 1
ATOM 952 N N . CYS A 1 121 ? 33.932 -5.547 4.006 1.00 52.59 121 CYS A N 1
ATOM 953 C CA . CYS A 1 121 ? 35.138 -4.971 4.588 1.00 52.59 121 CYS A CA 1
ATOM 954 C C . CYS A 1 121 ? 36.275 -5.957 4.332 1.00 52.59 121 CYS A C 1
ATOM 956 O O . CYS A 1 121 ? 36.319 -7.025 4.945 1.00 52.59 121 CYS A O 1
ATOM 958 N N . THR A 1 122 ? 37.161 -5.633 3.392 1.00 54.50 122 THR A N 1
ATOM 959 C CA . THR A 1 122 ? 38.406 -6.366 3.216 1.00 54.50 122 THR A CA 1
ATOM 960 C C . THR A 1 122 ? 39.099 -6.318 4.569 1.00 54.50 122 THR A C 1
ATOM 962 O O . THR A 1 122 ? 39.346 -5.212 5.060 1.00 54.50 122 THR A O 1
ATOM 965 N N . PRO A 1 123 ? 39.405 -7.462 5.205 1.00 50.59 123 PRO A N 1
ATOM 966 C CA . PRO A 1 123 ? 40.330 -7.442 6.314 1.00 50.59 123 PRO A CA 1
ATOM 967 C C . PRO A 1 123 ? 41.630 -6.894 5.735 1.00 50.59 123 PRO A C 1
ATOM 969 O O . PRO A 1 123 ? 42.240 -7.523 4.869 1.00 50.59 123 PRO A O 1
ATOM 972 N N . THR A 1 124 ? 42.017 -5.688 6.149 1.00 55.16 124 THR A N 1
ATOM 973 C CA . THR A 1 124 ? 43.368 -5.179 5.937 1.00 55.16 124 THR A CA 1
ATOM 974 C C . THR A 1 124 ? 44.309 -6.270 6.422 1.00 55.16 124 THR A C 1
ATOM 976 O O . THR A 1 124 ? 44.376 -6.545 7.619 1.00 55.16 124 THR A O 1
ATOM 979 N N . ALA A 1 125 ? 44.973 -6.949 5.487 1.00 51.38 125 ALA A N 1
ATOM 980 C CA . ALA A 1 125 ? 45.975 -7.940 5.815 1.00 51.38 125 ALA A CA 1
ATOM 981 C C . ALA A 1 125 ? 47.023 -7.249 6.693 1.00 51.38 125 ALA A C 1
ATOM 983 O O . ALA A 1 125 ? 47.720 -6.341 6.235 1.00 51.38 125 ALA A O 1
ATOM 984 N N . LEU A 1 126 ? 47.108 -7.653 7.962 1.00 52.44 126 LEU A N 1
ATOM 985 C CA . LEU A 1 126 ? 48.262 -7.370 8.803 1.00 52.44 126 LEU A CA 1
ATOM 986 C C . LEU A 1 126 ? 49.471 -7.964 8.077 1.00 52.44 126 LEU A C 1
ATOM 988 O O . LEU A 1 126 ? 49.698 -9.174 8.106 1.00 52.44 126 LEU A O 1
ATOM 992 N N . ARG A 1 127 ? 50.214 -7.116 7.360 1.00 48.78 127 ARG A N 1
ATOM 993 C CA . ARG A 1 127 ? 51.535 -7.462 6.845 1.00 48.78 127 ARG A CA 1
ATOM 994 C C . ARG A 1 127 ? 52.442 -7.657 8.054 1.00 48.78 127 ARG A C 1
ATOM 996 O O . ARG A 1 127 ? 52.993 -6.698 8.581 1.00 48.78 127 ARG A O 1
ATOM 1003 N N . PHE A 1 128 ? 52.586 -8.899 8.492 1.00 52.97 128 PHE A N 1
ATOM 1004 C CA . PHE A 1 128 ? 53.734 -9.295 9.290 1.00 52.97 128 PHE A CA 1
ATOM 1005 C C . PHE A 1 128 ? 54.941 -9.324 8.353 1.00 52.97 128 PHE A C 1
ATOM 1007 O O . PHE A 1 128 ? 55.048 -10.190 7.485 1.00 52.97 128 PHE A O 1
ATOM 1014 N N . SER A 1 129 ? 55.816 -8.331 8.484 1.00 57.59 129 SER A N 1
ATOM 1015 C CA . SER A 1 129 ? 57.146 -8.382 7.883 1.00 57.59 129 SER A CA 1
ATOM 1016 C C . SER A 1 129 ? 57.949 -9.486 8.581 1.00 57.59 129 SER A C 1
ATOM 1018 O O . SER A 1 129 ? 58.000 -9.484 9.813 1.00 57.59 129 SER A O 1
ATOM 1020 N N . PRO A 1 130 ? 58.569 -10.430 7.853 1.00 61.31 130 PRO A N 1
ATOM 1021 C CA . PRO A 1 130 ? 59.502 -11.367 8.463 1.00 61.31 130 PRO A CA 1
ATOM 1022 C C . PRO A 1 130 ? 60.759 -10.623 8.952 1.00 61.31 130 PRO A C 1
ATOM 1024 O O . PRO A 1 130 ? 61.130 -9.605 8.356 1.00 61.31 130 PRO A O 1
ATOM 1027 N N . PRO A 1 131 ? 61.420 -11.101 10.023 1.00 53.50 131 PRO A N 1
ATOM 1028 C CA . PRO A 1 131 ? 62.677 -10.521 10.475 1.00 53.50 131 PRO A CA 1
ATOM 1029 C C . PRO A 1 131 ? 63.742 -10.729 9.392 1.00 53.50 131 PRO A C 1
ATOM 1031 O O . PRO A 1 131 ? 63.864 -11.822 8.837 1.00 53.50 131 PRO A O 1
ATOM 1034 N N . GLN A 1 132 ? 64.475 -9.665 9.060 1.00 64.19 132 GLN A N 1
ATOM 1035 C CA . GLN A 1 132 ? 65.640 -9.772 8.184 1.00 64.19 132 GLN A CA 1
ATOM 1036 C C . GLN A 1 132 ? 66.785 -10.506 8.906 1.00 64.19 132 GLN A C 1
ATOM 1038 O O . GLN A 1 132 ? 66.875 -10.387 10.131 1.00 64.19 132 GLN A O 1
ATOM 1043 N N . PRO A 1 133 ? 67.609 -11.270 8.163 1.00 67.94 133 PRO A N 1
ATOM 1044 C CA . PRO A 1 133 ? 68.738 -12.026 8.705 1.00 67.94 133 PRO A CA 1
ATOM 1045 C C . PRO A 1 133 ? 69.868 -11.136 9.232 1.00 67.94 133 PRO A C 1
ATOM 1047 O O . PRO A 1 133 ? 70.030 -10.007 8.712 1.00 67.94 133 PRO A O 1
#

Sequence (133 aa):
MTWKIIDSLASPDTGTYFSIAQTSKNLKLILWCKGDYFLRQGNAFLTGELGLFVDGKLRNISVIHASPYNAKLWQNLLKKTDCPGNTRDFVTPCPKDKKCRFALCPFGLKPYQPKSSEPPCTPTALRFSPPQP

Foldseek 3Di:
DKWAWAAKAAAQQVQWIWTWIADPVGFIKIWIKHFLDDRHHGWMWDQDPLGIATPNDDGGIDGPDMDGDDPVVVVVCLVNRPFCVRVVNLDAQGPCAVNGPHQQDPRNNYDRDPPPPDPPPDPPPPPPDDDDD

pLDDT: mean 83.88, std 14.47, range [46.31, 97.31]

Radius of gyration: 20.97 Å; chains: 1; bounding box: 85×24×39 Å

Secondary structure (DSSP, 8-state):
-EEEEEEEEEETTTTEEEEEEE-TT--EEEEEEEES----TT-EEEEETTEEEETTEEE-EEEEEEEE--HHHHHHHHHH---TTTTT---SS-TTTTT---SS-TTSSS------------------PPPP-